Protein AF-A0A3S7UYZ1-F1 (afdb_monomer_lite)

Sequence (153 aa):
MVGEREAIRDYVSRITGGKPVCWLDERISKGDFEGRDWTLEIFDVPHQEQRALHARLWSLNRRVWQALHQSLTLVFHTPEETTRLYSWARQERPSGLLDSTKPRTSAPLPASLTGYCFRCHQERTLRSEGTGHRCVSCGNEQQTDGLWVASLQ

Foldseek 3Di:
DVVVQVVLQVVLCVLQPQFQKDQQDCLHDVDDDPQSRQEMETEQAAPVCVVVSCLLCVLVQVVCCVPPVHGRHYHYYHNVRCVVRPVVSVVRRPPPPPPPPDDDDDDDDDQWAFDADSVVSDTAIWGDDPQWTAGPPPRDTDGPPPPDPGPPD

Radius of gyration: 16.91 Å; chains: 1; bounding box: 35×48×32 Å

Structure (mmCIF, N/CA/C/O backbone):
data_AF-A0A3S7UYZ1-F1
#
_entry.id   AF-A0A3S7UYZ1-F1
#
loop_
_atom_site.group_PDB
_atom_site.id
_atom_site.type_symbol
_atom_site.label_atom_id
_atom_site.label_alt_id
_atom_site.label_comp_id
_atom_site.label_asym_id
_atom_site.label_entity_id
_atom_site.label_seq_id
_atom_site.pdbx_PDB_ins_code
_atom_sit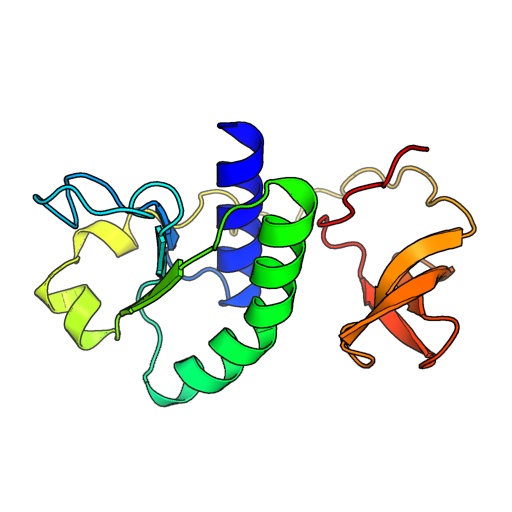e.Cartn_x
_atom_site.Cartn_y
_atom_site.Cartn_z
_atom_site.occupancy
_atom_site.B_iso_or_equiv
_atom_site.auth_seq_id
_atom_site.auth_comp_id
_atom_site.auth_asym_id
_atom_site.auth_atom_id
_atom_site.pdbx_PDB_model_num
ATOM 1 N N . MET A 1 1 ? 5.653 -9.312 -13.235 1.00 51.16 1 MET A N 1
ATOM 2 C CA . MET A 1 1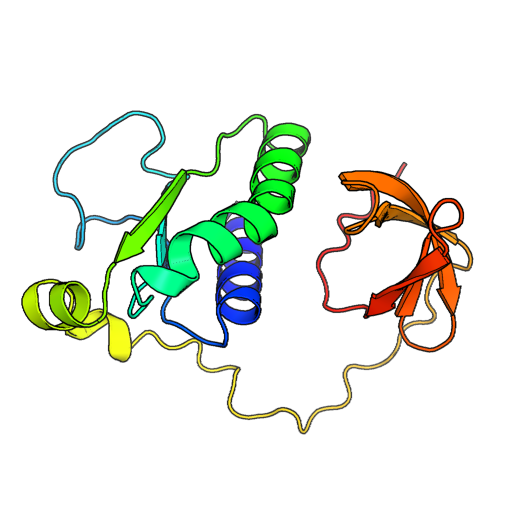 ? 5.624 -7.832 -13.201 1.00 51.16 1 MET A CA 1
ATOM 3 C C . MET A 1 1 ? 4.250 -7.250 -12.852 1.00 51.16 1 MET A C 1
ATOM 5 O O . MET A 1 1 ? 4.108 -6.804 -11.723 1.00 51.16 1 MET A O 1
ATOM 9 N N . VAL A 1 2 ? 3.218 -7.274 -13.718 1.00 57.09 2 VAL A N 1
ATOM 10 C CA . VAL A 1 2 ? 1.884 -6.704 -13.365 1.00 57.09 2 VAL A CA 1
ATOM 11 C C . VAL A 1 2 ? 1.213 -7.466 -12.211 1.00 57.09 2 VAL A C 1
ATOM 13 O O . VAL A 1 2 ? 0.754 -6.854 -11.254 1.00 57.09 2 VAL A O 1
ATOM 16 N N . GLY A 1 3 ? 1.240 -8.804 -12.234 1.00 68.94 3 GLY A N 1
ATOM 17 C CA . GLY A 1 3 ? 0.611 -9.622 -11.186 1.00 68.94 3 GLY A CA 1
ATOM 18 C C . GLY A 1 3 ? 1.233 -9.472 -9.790 1.00 68.94 3 GLY A C 1
ATOM 19 O O . GLY A 1 3 ? 0.522 -9.530 -8.793 1.00 68.94 3 GLY A O 1
ATOM 20 N N . GLU A 1 4 ? 2.543 -9.230 -9.699 1.00 73.81 4 GLU A N 1
ATOM 21 C CA . GLU A 1 4 ? 3.233 -9.034 -8.413 1.00 73.81 4 GLU A CA 1
ATOM 22 C C . GLU A 1 4 ? 2.895 -7.674 -7.805 1.00 73.81 4 GLU A C 1
ATOM 24 O O . GLU A 1 4 ? 2.635 -7.576 -6.608 1.00 73.81 4 GLU A O 1
ATOM 29 N N . ARG A 1 5 ? 2.847 -6.630 -8.641 1.00 81.00 5 ARG A N 1
ATOM 30 C CA . ARG A 1 5 ? 2.463 -5.279 -8.222 1.00 81.00 5 ARG A CA 1
ATOM 31 C C . ARG A 1 5 ? 1.013 -5.231 -7.742 1.00 81.00 5 ARG A C 1
ATOM 33 O O . ARG A 1 5 ? 0.729 -4.627 -6.710 1.00 81.00 5 ARG A O 1
ATOM 40 N N . GLU A 1 6 ? 0.105 -5.913 -8.431 1.00 82.12 6 GLU A N 1
ATOM 41 C CA . GLU A 1 6 ? -1.285 -6.052 -7.982 1.00 82.12 6 GLU A CA 1
ATOM 42 C C . GLU A 1 6 ? -1.373 -6.822 -6.652 1.00 82.12 6 GLU A C 1
ATOM 44 O O . GLU A 1 6 ? -2.016 -6.357 -5.714 1.00 82.12 6 GLU A O 1
ATOM 49 N N . ALA A 1 7 ? -0.637 -7.931 -6.504 1.00 80.88 7 ALA A N 1
ATOM 50 C CA . ALA A 1 7 ? -0.608 -8.697 -5.254 1.00 80.88 7 ALA A CA 1
ATOM 51 C C . ALA A 1 7 ? -0.057 -7.887 -4.063 1.00 80.88 7 ALA A C 1
ATOM 53 O O . ALA A 1 7 ? -0.577 -7.983 -2.946 1.00 80.88 7 ALA A O 1
ATOM 54 N N . ILE A 1 8 ? 0.977 -7.070 -4.294 1.00 86.19 8 ILE A N 1
ATOM 55 C CA . ILE A 1 8 ? 1.528 -6.146 -3.295 1.00 86.19 8 ILE A CA 1
ATOM 56 C C . ILE A 1 8 ? 0.481 -5.096 -2.909 1.00 86.19 8 ILE A C 1
ATOM 58 O O . ILE A 1 8 ? 0.242 -4.903 -1.715 1.00 86.19 8 ILE A O 1
ATOM 62 N N . ARG A 1 9 ? -0.181 -4.464 -3.888 1.00 88.50 9 ARG A N 1
ATOM 63 C CA . ARG A 1 9 ? -1.241 -3.472 -3.640 1.00 88.50 9 ARG A CA 1
ATOM 64 C C . ARG A 1 9 ? -2.370 -4.066 -2.800 1.00 88.50 9 ARG A C 1
ATOM 66 O O . ARG A 1 9 ? -2.751 -3.485 -1.784 1.00 88.50 9 ARG A O 1
ATOM 73 N N . ASP A 1 10 ? -2.862 -5.242 -3.179 1.00 84.38 10 ASP A N 1
ATOM 74 C CA . ASP A 1 10 ? -3.969 -5.916 -2.496 1.00 84.38 10 ASP A CA 1
ATOM 75 C C . ASP A 1 10 ? -3.592 -6.344 -1.072 1.00 84.38 10 ASP A C 1
ATOM 77 O O . ASP A 1 10 ? -4.407 -6.282 -0.148 1.00 84.38 10 ASP A O 1
ATOM 81 N N . TYR A 1 11 ? -2.345 -6.764 -0.850 1.00 84.00 11 TYR A N 1
ATOM 82 C CA . TYR A 1 11 ? -1.858 -7.028 0.500 1.00 84.00 11 TYR A CA 1
ATOM 83 C C . TYR A 1 11 ? -1.793 -5.754 1.344 1.00 84.00 11 TYR A C 1
ATOM 85 O O . TYR A 1 11 ? -2.302 -5.745 2.466 1.00 84.00 11 TYR A O 1
ATOM 93 N N . VAL A 1 12 ? -1.214 -4.675 0.813 1.00 89.06 12 VAL A N 1
ATOM 94 C CA . VAL A 1 12 ? -1.117 -3.403 1.539 1.00 89.06 12 VAL A CA 1
ATOM 95 C C . VAL A 1 12 ? -2.505 -2.875 1.882 1.00 89.06 12 VAL A C 1
ATOM 97 O O . VAL A 1 12 ? -2.729 -2.531 3.040 1.00 89.06 12 VAL A O 1
ATOM 100 N N . SER A 1 13 ? -3.452 -2.901 0.939 1.00 87.69 13 SER A N 1
ATOM 101 C CA . SER A 1 13 ? -4.832 -2.474 1.195 1.00 87.69 13 SER A CA 1
ATOM 102 C C . SER A 1 13 ? -5.481 -3.283 2.324 1.00 87.69 13 SER A C 1
ATOM 104 O O . SER A 1 13 ? -6.120 -2.716 3.206 1.00 87.69 13 SER A O 1
ATOM 106 N N . ARG A 1 14 ? -5.257 -4.601 2.397 1.00 85.19 14 ARG A N 1
ATOM 107 C CA . ARG A 1 14 ? -5.768 -5.416 3.515 1.00 85.19 14 ARG A CA 1
ATOM 108 C C . ARG A 1 14 ? -5.139 -5.044 4.856 1.00 85.19 14 ARG A C 1
ATOM 110 O O . ARG A 1 14 ? -5.859 -4.901 5.842 1.00 85.19 14 ARG A O 1
ATOM 117 N N . ILE A 1 15 ? -3.823 -4.837 4.904 1.00 84.56 15 ILE A N 1
ATOM 118 C CA . ILE A 1 15 ? -3.118 -4.445 6.137 1.00 84.56 15 ILE A CA 1
ATOM 119 C C . ILE A 1 15 ? -3.578 -3.075 6.648 1.00 84.56 15 ILE A C 1
ATOM 121 O O . ILE A 1 15 ? -3.630 -2.862 7.865 1.00 84.56 15 ILE A O 1
ATOM 125 N N . THR A 1 16 ? -3.937 -2.175 5.734 1.00 85.69 16 THR A N 1
ATOM 126 C CA . THR A 1 16 ? -4.422 -0.825 6.037 1.00 85.69 16 THR A CA 1
ATOM 127 C C . THR A 1 16 ? -5.936 -0.761 6.262 1.00 85.69 16 THR A C 1
ATOM 129 O O . THR A 1 16 ? -6.459 0.321 6.518 1.00 85.69 16 THR A O 1
ATOM 132 N N . GLY A 1 17 ? -6.646 -1.896 6.232 1.00 85.50 17 GLY A N 1
ATOM 133 C CA . GLY A 1 17 ? -8.082 -1.967 6.522 1.00 85.50 17 GLY A CA 1
ATOM 134 C C . GLY A 1 17 ? -8.981 -1.567 5.349 1.00 85.50 17 GLY A C 1
ATOM 135 O O . GLY A 1 17 ? -10.028 -0.963 5.555 1.00 85.50 17 GLY A O 1
ATOM 136 N N . GLY A 1 18 ? -8.567 -1.868 4.118 1.00 87.19 18 GLY A N 1
ATOM 137 C CA . GLY A 1 18 ? -9.313 -1.560 2.896 1.00 87.19 18 GLY A CA 1
ATOM 138 C C . GLY A 1 18 ? -9.161 -0.118 2.421 1.00 87.19 18 GLY A C 1
ATOM 139 O O . GLY A 1 18 ? -9.974 0.355 1.624 1.00 87.19 18 GLY A O 1
ATOM 140 N N . LYS A 1 19 ? -8.153 0.606 2.920 1.00 90.06 19 LYS A N 1
ATOM 141 C CA . LYS A 1 19 ? -7.882 1.974 2.470 1.00 90.06 19 LYS A CA 1
ATOM 142 C C . LYS A 1 19 ? -7.486 1.982 0.990 1.00 90.06 19 LYS A C 1
ATOM 144 O O . LYS A 1 19 ? -6.965 0.969 0.505 1.00 90.06 19 LYS A O 1
ATOM 149 N N . PRO A 1 20 ? -7.731 3.092 0.269 1.00 91.94 20 PRO A N 1
ATOM 150 C CA . PRO A 1 20 ? -7.303 3.200 -1.113 1.00 91.94 20 PRO A CA 1
ATOM 151 C C . PRO A 1 20 ? -5.783 3.131 -1.200 1.00 91.94 20 PRO A C 1
ATOM 153 O O . PRO A 1 20 ? -5.072 3.745 -0.401 1.00 91.94 20 PRO A O 1
ATOM 156 N N . VAL A 1 21 ? -5.302 2.355 -2.163 1.00 92.50 21 VAL A N 1
ATOM 157 C CA . VAL A 1 21 ? -3.880 2.157 -2.419 1.00 92.50 21 VAL A CA 1
ATOM 158 C C . VAL A 1 21 ? -3.688 2.157 -3.922 1.00 92.50 21 VAL A C 1
ATOM 160 O O . VAL A 1 21 ? -4.361 1.391 -4.609 1.00 92.50 21 VAL A O 1
ATOM 163 N N . CYS A 1 22 ? -2.758 2.952 -4.432 1.00 91.50 22 CYS A N 1
ATOM 164 C CA . CYS A 1 22 ? -2.377 2.882 -5.835 1.00 91.50 22 CYS A CA 1
ATOM 165 C C . CYS A 1 22 ? -0.863 2.967 -5.995 1.00 91.50 22 CYS A C 1
ATOM 167 O O . CYS A 1 22 ? -0.133 3.431 -5.119 1.00 91.50 22 CYS A O 1
ATOM 169 N N . TRP A 1 23 ? -0.384 2.460 -7.122 1.00 91.94 23 TRP A N 1
ATOM 170 C CA . TRP A 1 23 ? 0.988 2.710 -7.521 1.00 91.94 23 TRP A CA 1
ATOM 171 C C . TRP A 1 23 ? 1.133 4.159 -7.950 1.00 91.94 23 TRP A C 1
ATOM 173 O O . TRP A 1 23 ? 0.215 4.718 -8.551 1.00 91.94 23 TRP A O 1
ATOM 183 N N . LEU A 1 24 ? 2.293 4.739 -7.664 1.00 89.12 24 LEU A N 1
ATOM 184 C CA . LEU A 1 24 ? 2.599 6.076 -8.123 1.00 89.12 24 LEU A CA 1
ATOM 185 C C . LEU A 1 24 ? 2.507 6.138 -9.652 1.00 89.12 24 LEU A C 1
ATOM 187 O O . LEU A 1 24 ? 3.154 5.366 -10.362 1.00 89.12 24 LEU A O 1
ATOM 191 N N . ASP A 1 25 ? 1.696 7.068 -10.144 1.00 85.00 25 ASP A N 1
ATOM 192 C CA . ASP A 1 25 ? 1.454 7.284 -11.564 1.00 85.00 25 ASP A CA 1
ATOM 193 C C . ASP A 1 25 ? 1.439 8.784 -11.912 1.00 85.00 25 ASP A C 1
ATOM 195 O O . ASP A 1 25 ? 1.712 9.660 -11.083 1.00 85.00 25 ASP A O 1
ATOM 199 N N . GLU A 1 26 ? 1.154 9.092 -13.178 1.00 81.62 26 GLU A N 1
ATOM 200 C CA . GLU A 1 26 ? 1.134 10.460 -13.712 1.00 81.62 26 GLU A CA 1
ATOM 201 C C . GLU A 1 26 ? 0.046 11.353 -13.102 1.00 81.62 26 GLU A C 1
ATOM 203 O O . GLU A 1 26 ? 0.145 12.581 -13.177 1.00 81.62 26 GLU A O 1
ATOM 208 N N . ARG A 1 27 ? -0.974 10.768 -12.460 1.00 79.38 27 ARG A N 1
ATOM 209 C CA . ARG A 1 27 ? -2.015 11.526 -11.752 1.00 79.38 27 ARG A CA 1
ATOM 210 C C . ARG A 1 27 ? -1.480 12.121 -10.452 1.00 79.38 27 ARG A C 1
ATOM 212 O O . ARG A 1 27 ? -2.024 13.117 -9.981 1.00 79.38 27 ARG A O 1
ATOM 219 N N . ILE A 1 28 ? -0.434 11.519 -9.881 1.00 79.62 28 ILE A N 1
ATOM 220 C CA . ILE A 1 28 ? 0.106 11.852 -8.556 1.00 79.62 28 ILE A CA 1
ATOM 221 C C . ILE A 1 28 ? 1.425 12.614 -8.676 1.00 79.62 28 ILE A C 1
ATOM 223 O O . ILE A 1 28 ? 1.604 13.639 -8.022 1.00 79.62 28 ILE A O 1
ATOM 227 N N . SER A 1 29 ? 2.337 12.164 -9.543 1.00 80.06 29 SER A N 1
ATOM 228 C CA . SER A 1 29 ? 3.608 12.851 -9.788 1.00 80.06 29 SER A CA 1
ATOM 229 C C . SER A 1 29 ? 3.855 13.063 -11.276 1.00 80.06 29 SER A C 1
ATOM 231 O O . SER A 1 29 ? 3.775 12.131 -12.077 1.00 80.06 29 SER A O 1
ATOM 233 N N . LYS A 1 30 ? 4.247 14.290 -11.636 1.00 71.81 30 LYS A N 1
ATOM 234 C CA . LYS A 1 30 ? 4.614 14.691 -13.006 1.00 71.81 30 LYS A CA 1
ATOM 235 C C . LYS A 1 30 ? 6.109 14.553 -13.322 1.00 71.81 30 LYS A C 1
ATOM 237 O O . LYS A 1 30 ? 6.501 14.832 -14.447 1.00 71.81 30 LYS A O 1
ATOM 242 N N . GLY A 1 31 ? 6.938 14.193 -12.340 1.00 67.94 31 GLY A N 1
ATOM 243 C CA . GLY A 1 31 ? 8.391 14.092 -12.502 1.00 67.94 31 GLY A CA 1
ATOM 244 C C . GLY A 1 31 ? 8.890 12.654 -12.427 1.00 67.94 31 GLY A C 1
ATOM 245 O O . GLY A 1 31 ? 8.391 11.863 -11.620 1.00 67.94 31 GLY A O 1
ATOM 246 N N . ASP A 1 32 ? 9.897 12.337 -13.233 1.00 73.56 32 ASP A N 1
ATOM 247 C CA . ASP A 1 32 ? 10.602 11.062 -13.154 1.00 73.56 32 ASP A CA 1
ATOM 248 C C . ASP A 1 32 ? 11.673 11.123 -12.071 1.00 73.56 32 ASP A C 1
ATOM 250 O O . ASP A 1 32 ? 12.482 12.051 -12.007 1.00 73.56 32 ASP A O 1
ATOM 254 N N . PHE A 1 33 ? 11.662 10.123 -11.199 1.00 77.19 33 PHE A N 1
ATOM 255 C CA . PHE A 1 33 ? 12.691 9.926 -10.193 1.00 77.19 33 PHE A CA 1
ATOM 256 C C . PHE A 1 33 ? 12.944 8.433 -10.004 1.00 77.19 33 PHE A C 1
ATOM 258 O O . PHE A 1 33 ? 12.070 7.593 -10.239 1.00 77.19 33 PHE A O 1
ATOM 265 N N . GLU A 1 34 ? 14.160 8.097 -9.587 1.00 73.88 34 GLU A N 1
ATOM 266 C CA . GLU A 1 34 ? 14.550 6.715 -9.340 1.00 73.88 34 GLU A CA 1
ATOM 267 C C . GLU A 1 34 ? 13.691 6.103 -8.222 1.00 73.88 34 GLU A C 1
ATOM 269 O O . GLU A 1 34 ? 13.545 6.679 -7.145 1.00 73.88 34 GLU A O 1
ATOM 274 N N . GLY A 1 35 ? 13.084 4.941 -8.486 1.00 80.56 35 GLY A N 1
ATOM 275 C CA . GLY A 1 35 ? 12.168 4.278 -7.549 1.00 80.56 35 GLY A CA 1
ATOM 276 C C . GLY A 1 35 ? 10.690 4.661 -7.698 1.00 80.56 35 GLY A C 1
ATOM 277 O O . GLY A 1 35 ? 9.852 4.117 -6.974 1.00 80.56 35 GLY A O 1
ATOM 278 N N . ARG A 1 36 ? 10.336 5.523 -8.665 1.00 83.44 36 ARG A N 1
ATOM 279 C CA . ARG A 1 36 ? 8.939 5.866 -8.999 1.00 83.44 36 ARG A CA 1
ATOM 280 C C . ARG A 1 36 ? 8.069 4.619 -9.200 1.00 83.44 36 ARG A C 1
ATOM 282 O O . ARG A 1 36 ? 7.007 4.508 -8.595 1.00 83.44 36 ARG A O 1
ATOM 289 N N . ASP A 1 37 ? 8.560 3.639 -9.958 1.00 85.62 37 ASP A N 1
ATOM 290 C CA . ASP A 1 37 ? 7.834 2.396 -10.259 1.00 85.62 37 ASP A CA 1
ATOM 291 C C . ASP A 1 37 ? 7.577 1.496 -9.043 1.00 85.62 37 ASP A C 1
ATOM 293 O O . ASP A 1 37 ? 6.695 0.639 -9.085 1.00 85.62 37 ASP A O 1
ATOM 297 N N . TRP A 1 38 ? 8.322 1.699 -7.957 1.00 90.12 38 TRP A N 1
ATOM 298 C CA . TRP A 1 38 ? 8.199 0.947 -6.709 1.00 90.12 38 TRP A CA 1
ATOM 299 C C . TRP A 1 38 ? 7.688 1.816 -5.560 1.00 90.12 38 TRP A C 1
ATOM 301 O O . TRP A 1 38 ? 7.867 1.479 -4.391 1.00 90.12 38 TRP A O 1
ATOM 311 N N . THR A 1 39 ? 7.010 2.917 -5.890 1.00 92.69 39 THR A N 1
ATOM 312 C CA . THR A 1 39 ? 6.343 3.782 -4.918 1.00 92.69 39 THR A CA 1
ATOM 313 C C . THR A 1 39 ? 4.850 3.477 -4.865 1.00 92.69 39 THR A C 1
ATOM 315 O O . THR A 1 39 ? 4.166 3.453 -5.889 1.00 92.69 39 THR A O 1
ATOM 318 N N . LEU A 1 40 ? 4.351 3.224 -3.658 1.00 93.88 40 LEU A N 1
ATOM 319 C CA . LEU A 1 40 ? 2.963 2.894 -3.379 1.00 93.88 40 LEU A CA 1
ATOM 320 C C . LEU A 1 40 ? 2.350 3.962 -2.470 1.00 93.88 40 LEU A C 1
ATOM 322 O O . LEU A 1 40 ? 2.838 4.224 -1.368 1.00 93.88 40 LEU A O 1
ATOM 326 N N . GLU A 1 41 ? 1.262 4.546 -2.945 1.00 94.31 41 GLU A N 1
ATOM 327 C CA . GLU A 1 41 ? 0.540 5.650 -2.330 1.00 94.31 41 GLU A CA 1
ATOM 328 C C . GLU A 1 41 ? -0.659 5.090 -1.559 1.00 94.31 41 GLU A C 1
ATOM 330 O O . GLU A 1 41 ? -1.464 4.333 -2.108 1.00 94.31 41 GLU A O 1
ATOM 335 N N . ILE A 1 42 ? -0.764 5.414 -0.271 1.00 95.12 42 ILE A N 1
ATOM 336 C CA . ILE A 1 42 ? -1.774 4.877 0.649 1.00 95.12 42 ILE A CA 1
ATOM 337 C C . ILE A 1 42 ? -2.572 6.047 1.222 1.00 95.12 42 ILE A C 1
ATOM 339 O O . ILE A 1 42 ? -2.041 6.883 1.956 1.00 95.12 42 ILE A O 1
ATOM 343 N N . PHE A 1 43 ? -3.863 6.092 0.912 1.00 94.44 43 PHE A N 1
ATOM 344 C CA . PHE A 1 43 ? -4.722 7.239 1.205 1.00 94.44 43 PHE A CA 1
ATOM 345 C C . PHE A 1 43 ? -5.584 7.043 2.451 1.00 94.44 43 PHE A C 1
ATOM 347 O O . PHE A 1 43 ? -5.771 5.926 2.938 1.00 94.44 43 PHE A O 1
ATOM 354 N N . ASP A 1 44 ? -6.152 8.144 2.949 1.00 94.00 44 ASP A N 1
ATOM 355 C CA . ASP A 1 44 ? -7.024 8.178 4.129 1.00 94.00 44 ASP A CA 1
ATOM 356 C C . ASP A 1 44 ? -6.389 7.508 5.374 1.00 94.00 44 ASP A C 1
ATOM 358 O O . ASP A 1 44 ? -7.066 6.800 6.132 1.00 94.00 44 ASP A O 1
ATOM 362 N N . VAL A 1 45 ? -5.084 7.713 5.602 1.00 94.31 45 VAL A N 1
ATOM 363 C CA . VAL A 1 45 ? -4.352 7.185 6.769 1.00 94.31 45 VAL A CA 1
ATOM 364 C C . VAL A 1 45 ? -4.139 8.286 7.810 1.00 94.31 45 VAL A C 1
ATOM 366 O O . VAL A 1 45 ? -3.279 9.151 7.617 1.00 94.31 45 VAL A O 1
ATOM 369 N N . PRO A 1 46 ? -4.868 8.266 8.943 1.00 92.69 46 PRO A N 1
ATOM 370 C CA . PRO A 1 46 ? -4.653 9.219 10.026 1.00 92.69 46 PRO A CA 1
ATOM 371 C C . PRO A 1 46 ? -3.197 9.217 10.491 1.00 92.69 46 PRO A C 1
ATOM 373 O O . PRO A 1 46 ? -2.595 8.155 10.653 1.00 92.69 46 PRO A O 1
ATOM 376 N N . HIS A 1 47 ? -2.642 10.398 10.764 1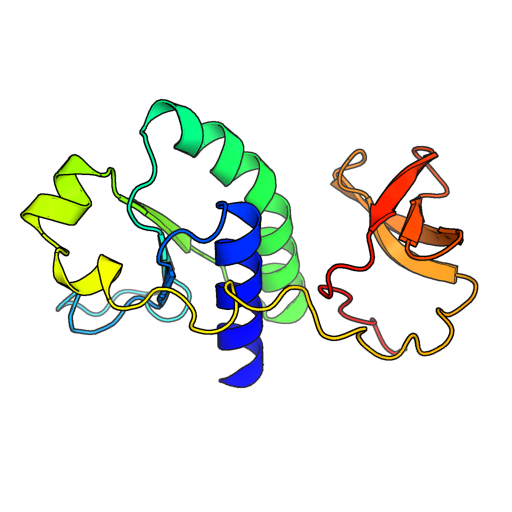.00 89.62 47 HIS A N 1
ATOM 377 C CA . HIS A 1 47 ? -1.233 10.564 11.144 1.00 89.62 47 HIS A CA 1
ATOM 378 C C . HIS A 1 47 ? -0.804 9.629 12.294 1.00 89.62 47 HIS A C 1
ATOM 380 O O . HIS A 1 47 ? 0.259 9.013 12.254 1.00 89.62 47 HIS A O 1
ATOM 386 N N . GLN A 1 48 ? -1.677 9.445 13.288 1.00 88.44 48 GLN A N 1
ATOM 387 C CA . GLN A 1 48 ? -1.452 8.557 14.435 1.00 88.44 48 GLN A CA 1
ATOM 388 C C . GLN A 1 48 ? -1.282 7.067 14.070 1.00 88.44 48 GLN A C 1
ATOM 390 O O . GLN A 1 48 ? -0.626 6.328 14.802 1.00 88.44 48 GLN A O 1
ATOM 395 N N . GLU A 1 49 ? -1.832 6.614 12.939 1.00 85.44 49 GLU A N 1
ATOM 396 C CA . GLU A 1 49 ? -1.751 5.221 12.475 1.00 85.44 49 GLU A CA 1
ATOM 397 C C . GLU A 1 49 ? -0.504 4.957 11.617 1.00 85.44 49 GLU A C 1
ATOM 399 O O . GLU A 1 49 ? -0.030 3.819 11.548 1.00 85.44 49 GLU A O 1
ATOM 404 N N . GLN A 1 50 ? 0.058 5.997 10.989 1.00 88.81 50 GLN A N 1
ATOM 405 C CA . GLN A 1 50 ? 1.113 5.868 9.975 1.00 88.81 50 GLN A CA 1
ATOM 406 C C . GLN A 1 50 ? 2.346 5.131 10.500 1.00 88.81 50 GLN A C 1
ATOM 408 O O . GLN A 1 50 ? 2.831 4.201 9.860 1.00 88.81 50 GLN A O 1
ATOM 413 N N . ARG A 1 51 ? 2.830 5.478 11.700 1.00 83.88 51 ARG A N 1
ATOM 414 C CA . ARG A 1 51 ? 4.026 4.845 12.284 1.00 83.88 51 ARG A CA 1
ATOM 415 C C . ARG A 1 51 ? 3.834 3.343 12.507 1.00 83.88 51 ARG A C 1
ATOM 417 O O . ARG A 1 51 ? 4.728 2.552 12.204 1.00 83.88 51 ARG A O 1
ATOM 424 N N . ALA A 1 52 ? 2.677 2.948 13.034 1.00 80.19 52 ALA A N 1
ATOM 425 C CA . ALA A 1 52 ? 2.364 1.546 13.290 1.00 80.19 52 ALA A CA 1
ATOM 426 C C . ALA A 1 52 ? 2.190 0.766 11.978 1.00 80.19 52 ALA A C 1
ATOM 428 O O . ALA A 1 52 ? 2.690 -0.354 11.852 1.00 80.19 52 ALA A O 1
ATOM 429 N N . LEU A 1 53 ? 1.535 1.365 10.980 1.00 86.88 53 LEU A N 1
ATOM 430 C CA . LEU A 1 53 ? 1.373 0.767 9.655 1.00 86.88 53 LEU A CA 1
ATOM 431 C C . LEU A 1 53 ? 2.710 0.621 8.926 1.00 86.88 53 LEU A C 1
ATOM 433 O O . LEU A 1 53 ? 2.991 -0.454 8.401 1.00 86.88 53 LEU A O 1
ATOM 437 N N . HIS A 1 54 ? 3.572 1.637 8.974 1.00 85.06 54 HIS A N 1
ATOM 438 C CA . HIS A 1 54 ? 4.919 1.568 8.415 1.00 85.06 54 HIS A CA 1
ATOM 439 C C . HIS A 1 54 ? 5.721 0.412 9.034 1.00 85.06 54 HIS A C 1
ATOM 441 O O . HIS A 1 54 ? 6.319 -0.388 8.318 1.00 85.06 54 HIS A O 1
ATOM 447 N N . ALA A 1 55 ? 5.675 0.257 10.362 1.00 79.38 55 ALA A N 1
ATOM 448 C CA . ALA A 1 55 ? 6.344 -0.849 11.048 1.00 79.38 55 ALA A CA 1
ATOM 449 C C . ALA A 1 55 ? 5.805 -2.227 10.617 1.00 79.38 55 ALA A C 1
ATOM 451 O O . ALA A 1 55 ? 6.586 -3.151 10.382 1.00 79.38 55 ALA A O 1
ATOM 452 N N . ARG A 1 56 ? 4.482 -2.371 10.458 1.00 80.88 56 ARG A N 1
ATOM 453 C CA . ARG A 1 56 ? 3.855 -3.617 9.973 1.00 80.88 56 ARG A CA 1
ATOM 454 C C . ARG A 1 56 ? 4.277 -3.940 8.536 1.00 80.88 56 ARG A C 1
ATOM 456 O O . ARG A 1 56 ? 4.595 -5.091 8.223 1.00 80.88 56 ARG A O 1
ATOM 463 N N . LEU A 1 57 ? 4.326 -2.922 7.680 1.00 87.50 57 LEU A N 1
ATOM 464 C CA . LEU A 1 57 ? 4.675 -3.045 6.265 1.00 87.50 57 LEU A CA 1
ATOM 465 C C . LEU A 1 57 ? 6.185 -3.145 6.010 1.00 87.50 57 LEU A C 1
ATOM 467 O O . LEU A 1 57 ? 6.589 -3.567 4.931 1.00 87.50 57 LEU A O 1
ATOM 471 N N . TRP A 1 58 ? 7.036 -2.877 7.001 1.00 83.31 58 TRP A N 1
ATOM 472 C CA . TRP A 1 58 ? 8.489 -3.034 6.869 1.00 83.31 58 TRP A CA 1
ATOM 473 C C . TRP A 1 58 ? 8.906 -4.440 6.412 1.00 83.31 58 TRP A C 1
ATOM 475 O O . TRP A 1 58 ? 9.823 -4.617 5.609 1.00 83.31 58 TRP A O 1
ATOM 485 N N . SER A 1 59 ? 8.189 -5.458 6.894 1.00 78.50 59 SER A N 1
ATOM 486 C CA . SER A 1 59 ? 8.406 -6.849 6.489 1.00 78.50 59 SER A CA 1
ATOM 487 C C . SER A 1 59 ? 8.171 -7.081 4.994 1.00 78.50 59 SER A C 1
ATOM 489 O O . SER A 1 59 ? 8.880 -7.884 4.392 1.00 78.50 59 SER A O 1
ATOM 491 N N . LEU A 1 60 ? 7.225 -6.360 4.387 1.00 84.50 60 LEU A N 1
ATOM 492 C CA . LEU A 1 60 ? 6.949 -6.421 2.955 1.00 84.50 60 LEU A CA 1
ATOM 493 C C . LEU A 1 60 ? 8.099 -5.816 2.154 1.00 84.50 60 LEU A C 1
ATOM 495 O O . LEU A 1 60 ? 8.559 -6.448 1.211 1.00 84.50 60 LEU A O 1
ATOM 499 N N . ASN A 1 61 ? 8.606 -4.651 2.569 1.00 84.06 61 ASN A N 1
ATOM 500 C CA . ASN A 1 61 ? 9.725 -3.998 1.888 1.00 84.06 61 ASN A CA 1
ATOM 501 C C . ASN A 1 61 ? 10.958 -4.919 1.829 1.00 84.06 61 ASN A C 1
ATOM 503 O O . ASN A 1 61 ? 11.517 -5.152 0.761 1.00 84.06 61 ASN A O 1
ATOM 507 N N . ARG A 1 62 ? 11.303 -5.578 2.947 1.00 81.50 62 ARG A N 1
ATOM 508 C CA . ARG A 1 62 ? 12.392 -6.573 2.964 1.00 81.50 62 ARG A CA 1
ATOM 509 C C . ARG A 1 62 ? 12.176 -7.724 1.979 1.00 81.50 62 ARG A C 1
ATOM 511 O O . ARG A 1 62 ? 13.128 -8.124 1.320 1.00 81.50 62 ARG A O 1
ATOM 518 N N . ARG A 1 63 ? 10.950 -8.246 1.873 1.00 79.38 63 ARG A N 1
ATOM 519 C CA . ARG A 1 63 ? 10.634 -9.335 0.933 1.00 79.38 63 ARG A CA 1
ATOM 520 C C . ARG A 1 63 ? 10.741 -8.880 -0.520 1.00 79.38 63 ARG A C 1
ATOM 522 O O . ARG A 1 63 ? 11.297 -9.611 -1.331 1.00 79.38 63 ARG A O 1
ATOM 529 N N . VAL A 1 64 ? 10.241 -7.683 -0.839 1.00 82.31 64 VAL A N 1
ATOM 530 C CA . VAL A 1 64 ? 10.363 -7.094 -2.183 1.00 82.31 64 VAL A CA 1
ATOM 531 C C . VAL A 1 64 ? 11.837 -6.921 -2.548 1.00 82.31 64 VAL A C 1
ATOM 533 O O . VAL A 1 64 ? 12.244 -7.341 -3.628 1.00 82.31 64 VAL A O 1
ATOM 536 N N . TRP A 1 65 ? 12.656 -6.422 -1.620 1.00 82.50 65 TRP A N 1
ATOM 537 C CA . TRP A 1 65 ? 14.098 -6.315 -1.822 1.00 82.50 65 TRP A CA 1
ATOM 538 C C . TRP A 1 65 ? 14.758 -7.674 -2.076 1.00 82.50 65 TRP A C 1
ATOM 540 O O . TRP A 1 65 ? 15.514 -7.821 -3.027 1.00 82.50 65 TRP A O 1
ATOM 550 N N . GLN A 1 66 ? 14.462 -8.692 -1.267 1.00 80.62 66 GLN A N 1
ATOM 551 C CA . GLN A 1 66 ? 15.070 -10.018 -1.427 1.00 80.62 66 GLN A CA 1
ATOM 552 C C . GLN A 1 66 ? 14.670 -10.708 -2.737 1.00 80.62 66 GLN A C 1
ATOM 554 O O . GLN A 1 66 ? 15.502 -11.363 -3.357 1.00 80.62 66 GLN A O 1
ATOM 559 N N . ALA A 1 67 ? 13.408 -10.579 -3.148 1.00 77.50 67 ALA A N 1
ATOM 560 C CA . ALA A 1 67 ? 12.901 -11.250 -4.340 1.00 77.50 67 ALA A CA 1
ATOM 561 C C . ALA A 1 67 ? 13.275 -10.512 -5.631 1.00 77.50 67 ALA A C 1
ATOM 563 O O . ALA A 1 67 ? 13.613 -11.142 -6.629 1.00 77.50 67 ALA A O 1
ATOM 564 N N . LEU A 1 68 ? 13.200 -9.180 -5.618 1.00 80.56 68 LEU A N 1
ATOM 565 C CA . LEU A 1 68 ? 13.243 -8.364 -6.833 1.00 80.56 68 LEU A CA 1
ATOM 566 C C . LEU A 1 68 ? 14.436 -7.406 -6.876 1.00 80.56 68 LEU A C 1
ATOM 568 O O . LEU A 1 68 ? 14.667 -6.796 -7.914 1.00 80.56 68 LEU A O 1
ATOM 572 N N . HIS A 1 69 ? 15.200 -7.281 -5.785 1.00 82.50 69 HIS A N 1
ATOM 573 C CA . HIS A 1 69 ? 16.262 -6.278 -5.619 1.00 82.50 69 HIS A CA 1
ATOM 574 C C . HIS A 1 69 ? 15.744 -4.845 -5.817 1.00 82.50 69 HIS A C 1
ATOM 576 O O . HIS A 1 69 ? 16.430 -3.988 -6.365 1.00 82.50 69 HIS A O 1
ATOM 582 N N . GLN A 1 70 ? 14.505 -4.598 -5.380 1.00 85.88 70 GLN A N 1
ATOM 583 C CA . GLN A 1 70 ? 13.823 -3.308 -5.487 1.00 85.88 70 GLN A CA 1
ATOM 584 C C . GLN A 1 70 ? 13.431 -2.793 -4.104 1.00 85.88 70 GLN A C 1
ATOM 586 O O . GLN A 1 70 ? 13.039 -3.569 -3.231 1.00 85.88 70 GLN A O 1
ATOM 591 N N . SER A 1 71 ? 13.531 -1.480 -3.900 1.00 86.31 71 SER A N 1
ATOM 592 C CA . SER A 1 71 ? 13.088 -0.829 -2.665 1.00 86.31 71 SER A CA 1
ATOM 593 C C . SER A 1 71 ? 11.632 -0.401 -2.805 1.00 86.31 71 SER A C 1
ATOM 595 O O . SER A 1 71 ? 11.315 0.423 -3.660 1.00 86.31 71 SER A O 1
ATOM 597 N N . LEU A 1 72 ? 10.751 -0.931 -1.953 1.00 90.31 72 LEU A N 1
ATOM 598 C CA . LEU A 1 72 ? 9.351 -0.511 -1.914 1.00 90.31 72 LEU A CA 1
ATOM 599 C C . LEU A 1 72 ? 9.221 0.770 -1.082 1.00 90.31 72 LEU A C 1
ATOM 601 O O . LEU A 1 72 ? 9.374 0.740 0.141 1.00 90.31 72 LEU A O 1
ATOM 605 N N . THR A 1 73 ? 8.892 1.880 -1.732 1.00 91.31 73 THR A N 1
ATOM 606 C CA . THR A 1 73 ? 8.603 3.153 -1.064 1.00 91.31 73 THR A CA 1
ATOM 607 C C . THR A 1 73 ? 7.117 3.223 -0.734 1.00 91.31 73 THR A C 1
ATOM 609 O O . THR A 1 73 ? 6.273 2.985 -1.594 1.00 91.31 73 THR A O 1
ATOM 612 N N . LEU A 1 74 ? 6.785 3.537 0.518 1.00 92.44 74 LEU A N 1
ATOM 613 C CA . LEU A 1 74 ? 5.407 3.673 0.988 1.00 92.44 74 LEU A CA 1
ATOM 614 C C . LEU A 1 74 ? 5.162 5.122 1.391 1.00 92.44 74 LEU A C 1
ATOM 616 O O . LEU A 1 74 ? 5.862 5.641 2.262 1.00 92.44 74 LEU A O 1
ATOM 620 N N . VAL A 1 75 ? 4.159 5.748 0.789 1.00 93.00 75 VAL A N 1
ATOM 621 C CA . VAL A 1 75 ? 3.781 7.133 1.070 1.00 93.00 75 VAL A CA 1
ATOM 622 C C . VAL A 1 75 ? 2.363 7.139 1.629 1.00 93.00 75 VAL A C 1
ATOM 624 O O . VAL A 1 75 ? 1.457 6.514 1.080 1.00 93.00 75 VAL A O 1
ATOM 627 N N . PHE A 1 76 ? 2.180 7.804 2.769 1.00 94.81 76 PHE A N 1
ATOM 628 C CA . PHE A 1 76 ? 0.895 7.893 3.455 1.00 94.81 76 PHE A CA 1
ATOM 629 C C . PHE A 1 76 ? 0.319 9.296 3.310 1.00 94.81 76 PHE A C 1
ATOM 631 O O . PHE A 1 76 ? 0.985 10.265 3.666 1.00 94.81 76 PHE A O 1
ATOM 638 N N . HIS A 1 77 ? -0.941 9.385 2.891 1.00 93.94 77 HIS A N 1
ATOM 639 C CA . HIS A 1 77 ? -1.694 10.639 2.849 1.00 93.94 77 HIS A CA 1
ATOM 640 C C . HIS A 1 77 ? -2.736 10.657 3.953 1.00 93.94 77 HIS A C 1
ATOM 642 O O . HIS A 1 77 ? -3.486 9.688 4.134 1.00 93.94 77 HIS A O 1
ATOM 648 N N . THR A 1 78 ? -2.827 11.772 4.677 1.00 94.62 78 THR A N 1
ATOM 649 C CA . THR A 1 78 ? -3.887 11.923 5.678 1.00 94.62 78 THR A CA 1
ATOM 650 C C . THR A 1 78 ? -5.260 12.061 5.008 1.00 94.62 78 THR A C 1
ATOM 652 O O . THR A 1 78 ? -5.343 12.352 3.808 1.00 94.62 78 THR A O 1
ATOM 655 N N . PRO A 1 79 ? -6.374 11.858 5.734 1.00 93.56 79 PRO A N 1
ATOM 656 C CA . PRO A 1 79 ? -7.710 12.094 5.186 1.00 93.56 79 PRO A CA 1
ATOM 657 C C . PRO A 1 79 ? -7.915 13.527 4.671 1.00 93.56 79 PRO A C 1
ATOM 659 O O . PRO A 1 79 ? -8.602 13.735 3.666 1.00 93.56 79 PRO A O 1
ATOM 662 N N . GLU A 1 80 ? -7.304 14.516 5.326 1.00 91.62 80 GLU A N 1
ATOM 663 C CA . GLU A 1 80 ? -7.358 15.925 4.930 1.00 91.62 80 GLU A CA 1
ATOM 664 C C . GLU A 1 80 ? -6.627 16.143 3.600 1.00 91.62 80 GLU A C 1
ATOM 666 O O . GLU A 1 80 ? -7.184 16.740 2.675 1.00 91.62 80 GLU A O 1
ATOM 671 N N . GLU A 1 81 ? -5.413 15.603 3.462 1.00 91.12 81 GLU A N 1
ATOM 672 C CA . GLU A 1 81 ? -4.632 15.686 2.223 1.00 91.12 81 GLU A CA 1
ATOM 673 C C . GLU A 1 81 ? -5.276 14.904 1.083 1.00 91.12 81 GLU A C 1
ATOM 675 O O . GLU A 1 81 ? -5.376 15.415 -0.033 1.00 91.12 81 GLU A O 1
ATOM 680 N N . THR A 1 82 ? -5.797 13.712 1.380 1.00 91.50 82 THR A N 1
ATOM 681 C CA . THR A 1 82 ? -6.557 12.895 0.427 1.00 91.50 82 THR A CA 1
ATOM 682 C C . THR A 1 82 ? -7.754 13.681 -0.098 1.00 91.50 82 THR A C 1
ATOM 684 O O . THR A 1 82 ? -7.974 13.745 -1.302 1.00 91.50 82 THR A O 1
ATOM 687 N N . THR A 1 83 ? -8.498 14.358 0.779 1.00 91.38 83 THR A N 1
ATOM 688 C CA . THR A 1 83 ? -9.647 15.179 0.370 1.00 91.38 83 THR A CA 1
ATOM 689 C C . THR A 1 83 ? -9.218 16.370 -0.489 1.00 91.38 83 THR A C 1
ATOM 691 O O . THR A 1 83 ? -9.881 16.684 -1.476 1.00 91.38 83 THR A O 1
ATOM 694 N N . ARG A 1 84 ? -8.110 17.027 -0.127 1.00 90.62 84 ARG A N 1
ATOM 695 C CA . ARG A 1 84 ? -7.633 18.244 -0.795 1.00 90.62 84 ARG A CA 1
ATOM 696 C C . ARG A 1 84 ? -7.018 17.979 -2.170 1.00 90.62 84 ARG A C 1
ATOM 698 O O . ARG A 1 84 ? -7.222 18.780 -3.076 1.00 90.62 84 ARG A O 1
ATOM 705 N N . LEU A 1 85 ? -6.234 16.911 -2.307 1.00 87.38 85 LEU A N 1
ATOM 706 C CA . LEU A 1 85 ? -5.366 16.674 -3.468 1.00 87.38 85 LEU A CA 1
ATOM 707 C C . LEU A 1 85 ? -5.749 15.424 -4.271 1.00 87.38 85 LEU A C 1
ATOM 709 O O . LEU A 1 85 ? -5.492 15.368 -5.471 1.00 87.38 85 LEU A O 1
ATOM 713 N N . TYR A 1 86 ? -6.389 14.442 -3.633 1.00 88.56 86 TYR A N 1
ATOM 714 C CA . TYR A 1 86 ? -6.607 13.105 -4.191 1.00 88.56 86 TYR A CA 1
ATOM 715 C C . TYR A 1 86 ? -8.054 12.634 -4.010 1.00 88.56 86 TYR A C 1
ATOM 717 O O . TYR A 1 86 ? -8.313 11.480 -3.678 1.00 88.56 86 TYR A O 1
ATOM 725 N N . SER A 1 87 ? -9.030 13.521 -4.223 1.00 85.75 87 SER A N 1
ATOM 726 C CA . SER A 1 87 ? -10.455 13.210 -4.023 1.00 85.75 87 SER A CA 1
ATOM 727 C C . SER A 1 87 ? -10.940 12.013 -4.859 1.00 85.75 87 SER A C 1
ATOM 729 O O . SER A 1 87 ? -11.851 11.292 -4.447 1.00 85.75 87 SER A O 1
ATOM 731 N N . TRP A 1 88 ? -10.285 11.754 -5.995 1.00 85.56 88 TRP A N 1
ATOM 732 C CA . TRP A 1 88 ? -10.503 10.589 -6.852 1.00 85.56 88 TRP A CA 1
ATOM 733 C C . TRP A 1 88 ? -10.099 9.259 -6.192 1.00 85.56 88 TRP A C 1
ATOM 735 O O . TRP A 1 88 ? -10.707 8.234 -6.490 1.00 85.56 88 TRP A O 1
ATOM 745 N N . ALA A 1 89 ? -9.143 9.251 -5.257 1.00 85.12 89 ALA A N 1
ATOM 746 C CA . ALA A 1 89 ? -8.591 8.023 -4.677 1.00 85.12 89 ALA A CA 1
ATOM 747 C C . ALA A 1 89 ? -9.650 7.188 -3.941 1.00 85.12 89 ALA A C 1
ATOM 749 O O . ALA A 1 89 ? -9.592 5.962 -3.932 1.00 85.12 89 ALA A O 1
ATOM 750 N N . ARG A 1 90 ? -10.688 7.821 -3.381 1.00 80.62 90 ARG A N 1
ATOM 751 C CA . ARG A 1 90 ? -11.788 7.115 -2.696 1.00 80.62 90 ARG A CA 1
ATOM 752 C C . ARG A 1 90 ? -12.651 6.260 -3.625 1.00 80.62 90 ARG A C 1
ATOM 754 O O . ARG A 1 90 ? -13.358 5.379 -3.139 1.00 80.62 90 ARG A O 1
ATOM 761 N N . GLN A 1 91 ? -12.594 6.514 -4.929 1.00 77.00 91 GLN A N 1
ATOM 762 C CA . GLN A 1 91 ? -13.294 5.733 -5.947 1.00 77.00 91 GLN A CA 1
ATOM 763 C C . GLN A 1 91 ? -12.505 4.472 -6.331 1.00 77.00 91 GLN A C 1
ATOM 765 O O . GLN A 1 91 ? -13.099 3.507 -6.797 1.00 77.00 91 GLN A O 1
ATOM 770 N N . GLU A 1 92 ? -11.196 4.435 -6.054 1.00 65.88 92 GLU A N 1
ATOM 771 C CA . GLU A 1 92 ? -10.308 3.298 -6.344 1.00 65.88 92 GLU A CA 1
ATOM 772 C C . GLU A 1 92 ? -10.250 2.263 -5.215 1.00 65.88 92 GLU A C 1
ATOM 774 O O . GLU A 1 92 ? -9.279 1.518 -5.074 1.00 65.88 92 GLU A O 1
ATOM 779 N N . ARG A 1 93 ? -11.292 2.184 -4.380 1.00 59.91 93 ARG A N 1
ATOM 780 C CA . ARG A 1 93 ? -11.372 1.094 -3.404 1.00 59.91 93 ARG A CA 1
ATOM 781 C C . ARG A 1 93 ? -11.327 -0.239 -4.153 1.00 59.91 93 ARG A C 1
ATOM 783 O O . ARG A 1 93 ? -12.110 -0.412 -5.089 1.00 59.91 93 ARG A O 1
ATOM 790 N N . PRO A 1 94 ? -10.461 -1.186 -3.750 1.00 53.78 94 PRO A N 1
ATOM 791 C CA . PRO A 1 94 ? -10.414 -2.482 -4.399 1.00 53.78 94 PRO A CA 1
ATOM 792 C C . PRO A 1 94 ? -11.804 -3.109 -4.326 1.00 53.78 94 PRO A C 1
ATOM 794 O O . PRO A 1 94 ? -12.369 -3.306 -3.247 1.00 53.78 94 PRO A O 1
ATOM 797 N N . SER A 1 95 ? -12.355 -3.426 -5.493 1.00 44.97 95 SER A N 1
ATOM 798 C CA . SER A 1 95 ? -13.708 -3.951 -5.705 1.00 44.97 95 SER A CA 1
ATOM 799 C C . SER A 1 95 ? -13.942 -5.346 -5.097 1.00 44.97 95 SER A C 1
ATOM 801 O O . SER A 1 95 ? -14.995 -5.940 -5.295 1.00 44.97 95 SER A O 1
ATOM 803 N N . GLY A 1 96 ? -12.988 -5.865 -4.317 1.00 44.28 96 GLY A N 1
ATOM 804 C CA . GLY A 1 96 ? -13.026 -7.183 -3.688 1.00 44.28 96 GLY A CA 1
ATOM 805 C C . GLY A 1 96 ? -13.272 -7.205 -2.176 1.00 44.28 96 GLY A C 1
ATOM 806 O O . GLY A 1 96 ? -13.323 -8.296 -1.618 1.00 44.28 96 GLY A O 1
ATOM 807 N N . LEU A 1 97 ? -13.430 -6.064 -1.488 1.00 44.12 97 LEU A N 1
ATOM 808 C CA . LEU A 1 97 ? -13.664 -6.061 -0.029 1.00 44.12 97 LEU A CA 1
ATOM 809 C C . LEU A 1 97 ? -15.151 -6.075 0.384 1.00 44.12 97 LEU A C 1
ATOM 811 O O . LEU A 1 97 ? -15.472 -5.751 1.525 1.00 44.12 97 LEU A O 1
ATOM 815 N N . LEU A 1 98 ? -16.059 -6.428 -0.531 1.00 39.28 98 LEU A N 1
ATOM 816 C CA . LEU A 1 98 ? -17.500 -6.533 -0.258 1.00 39.28 98 LEU A CA 1
ATOM 817 C C . LEU A 1 98 ? -18.062 -7.955 -0.357 1.00 39.28 98 LEU A C 1
ATOM 819 O O . LEU A 1 98 ? -19.275 -8.114 -0.298 1.00 39.28 98 LEU A O 1
ATOM 823 N N . ASP A 1 99 ? -17.230 -8.995 -0.443 1.00 35.84 99 ASP A N 1
ATOM 824 C CA . ASP A 1 99 ? -17.762 -10.360 -0.482 1.00 35.84 99 ASP A CA 1
ATOM 825 C C . ASP A 1 99 ? -16.856 -11.369 0.241 1.00 35.84 99 ASP A C 1
ATOM 827 O O . ASP A 1 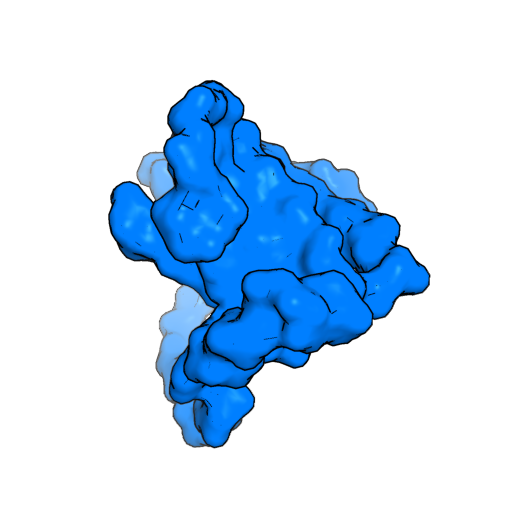99 ? -16.174 -12.204 -0.353 1.00 35.84 99 ASP A O 1
ATOM 831 N N . SER A 1 100 ? -16.878 -11.317 1.575 1.00 40.66 100 SER A N 1
ATOM 832 C CA . SER A 1 100 ? -16.302 -12.347 2.459 1.00 40.66 100 SER A CA 1
ATOM 833 C C . SER A 1 100 ? -17.092 -13.671 2.438 1.00 40.66 100 SER A C 1
ATOM 835 O O . SER A 1 100 ? -16.962 -14.480 3.354 1.00 40.66 100 SER A O 1
ATOM 837 N N . THR A 1 101 ? -17.910 -13.915 1.411 1.00 34.75 101 THR A N 1
ATOM 838 C CA . THR A 1 101 ? -18.870 -15.030 1.359 1.00 34.75 101 THR A CA 1
ATOM 839 C C . THR A 1 101 ? -18.493 -16.155 0.394 1.00 34.75 101 THR A C 1
ATOM 841 O O . THR A 1 101 ? -19.243 -17.122 0.270 1.00 34.75 101 THR A O 1
ATOM 844 N N . LYS A 1 102 ? -17.321 -16.113 -0.258 1.00 30.83 102 LYS A N 1
ATOM 845 C CA . LYS A 1 102 ? -16.812 -17.275 -1.010 1.00 30.83 102 LYS A CA 1
ATOM 846 C C . LYS A 1 102 ? -15.781 -18.060 -0.191 1.00 30.83 102 LYS A C 1
ATOM 848 O O . LYS A 1 102 ? -14.698 -17.530 0.061 1.00 30.83 102 LYS A O 1
ATOM 853 N N . PRO A 1 103 ? -16.047 -19.330 0.178 1.00 34.44 103 PRO A N 1
ATOM 854 C CA . PRO A 1 103 ? -15.011 -20.191 0.726 1.00 34.44 103 PRO A CA 1
ATOM 855 C C . PRO A 1 103 ? -13.962 -20.419 -0.363 1.00 34.44 103 PRO A C 1
ATOM 857 O O . PRO A 1 103 ? -14.216 -21.053 -1.387 1.00 34.44 103 PRO A O 1
ATOM 860 N N . ARG A 1 104 ? -12.775 -19.846 -0.163 1.00 45.72 104 ARG A N 1
ATOM 861 C CA . ARG A 1 104 ? -11.600 -20.123 -0.988 1.00 45.72 104 ARG A CA 1
ATOM 862 C C . ARG A 1 104 ? -11.231 -21.584 -0.742 1.00 45.72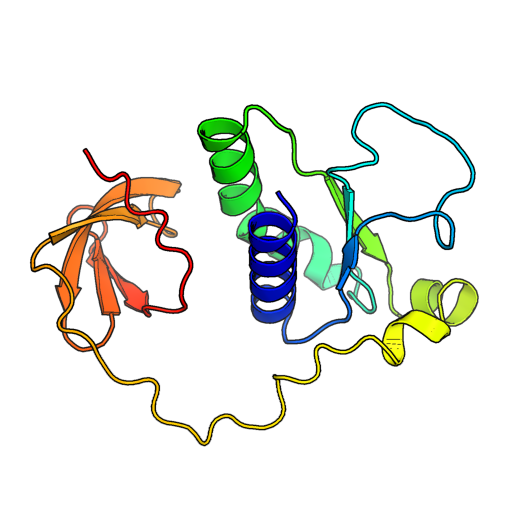 104 ARG A C 1
ATOM 864 O O . ARG A 1 104 ? -10.932 -21.953 0.390 1.00 45.72 104 ARG A O 1
ATOM 871 N N . THR A 1 105 ? -11.313 -22.410 -1.779 1.00 38.69 105 THR A N 1
ATOM 872 C CA . THR A 1 105 ? -11.065 -23.852 -1.720 1.00 38.69 105 THR A CA 1
ATOM 873 C C . THR A 1 105 ? -9.715 -24.118 -1.053 1.00 38.69 105 THR A C 1
ATOM 875 O O . THR A 1 105 ? -8.668 -23.721 -1.566 1.00 38.69 105 THR A O 1
ATOM 878 N N . SER A 1 106 ? -9.746 -24.747 0.121 1.00 45.44 106 SER A N 1
ATOM 879 C CA . SER A 1 106 ? -8.570 -25.116 0.900 1.00 45.44 106 SER A CA 1
ATOM 880 C C . SER A 1 106 ? -7.839 -26.258 0.202 1.00 45.44 106 SER A C 1
ATOM 882 O O . SER A 1 106 ? -8.132 -27.432 0.434 1.00 45.44 106 SER A O 1
ATOM 884 N N . ALA A 1 107 ? -6.888 -25.923 -0.668 1.00 48.91 107 ALA A N 1
ATOM 885 C CA . ALA A 1 107 ? -5.827 -26.863 -0.993 1.00 48.91 107 ALA A CA 1
ATOM 886 C C . ALA A 1 107 ? -5.113 -27.246 0.323 1.00 48.91 107 ALA A C 1
ATOM 888 O O . ALA A 1 107 ? -4.877 -26.355 1.148 1.00 48.91 107 ALA A O 1
ATOM 889 N N . PRO A 1 108 ? -4.800 -28.533 0.564 1.00 50.91 108 PRO A N 1
ATOM 890 C CA . PRO A 1 108 ? -4.088 -28.941 1.767 1.00 50.91 108 PRO A CA 1
ATOM 891 C C . PRO A 1 108 ? -2.771 -28.170 1.872 1.00 50.91 108 PRO A C 1
ATOM 893 O O . PRO A 1 108 ? -1.971 -28.165 0.935 1.00 50.91 108 PRO A O 1
ATOM 896 N N . LEU A 1 109 ? -2.555 -27.501 3.004 1.00 54.75 109 LEU A N 1
ATOM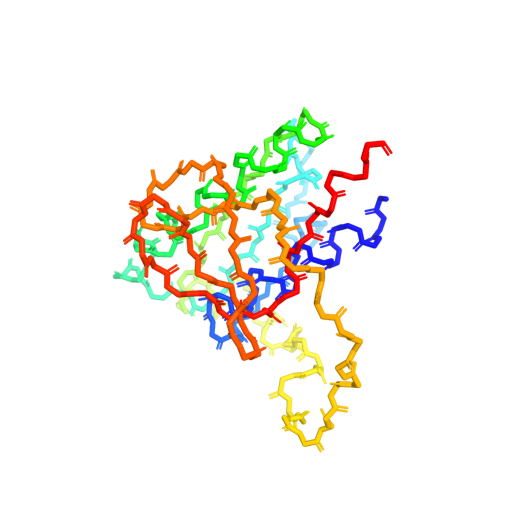 897 C CA . LEU A 1 109 ? -1.304 -26.799 3.256 1.00 54.75 109 LEU A CA 1
ATOM 898 C C . LEU A 1 109 ? -0.167 -27.827 3.387 1.00 54.75 109 LEU A C 1
ATOM 900 O O . LEU A 1 109 ? -0.359 -28.858 4.040 1.00 54.75 109 LEU A O 1
ATOM 904 N N . PRO A 1 110 ? 1.025 -27.571 2.820 1.00 58.50 110 PRO A N 1
ATOM 905 C CA . PRO A 1 110 ? 2.184 -28.424 3.061 1.00 58.50 110 PRO A CA 1
ATOM 906 C C . PRO A 1 110 ? 2.469 -28.491 4.568 1.00 58.50 110 PRO A C 1
ATOM 908 O O . PRO A 1 110 ? 2.337 -27.490 5.270 1.00 58.50 110 PRO A O 1
ATOM 911 N N . ALA A 1 111 ? 2.847 -29.663 5.088 1.00 59.38 111 ALA A N 1
ATOM 912 C CA . ALA A 1 111 ? 2.998 -29.894 6.534 1.00 59.38 111 ALA A CA 1
ATOM 913 C C . ALA A 1 111 ? 3.971 -28.908 7.215 1.00 59.38 111 ALA A C 1
ATOM 915 O O . ALA A 1 111 ? 3.797 -28.535 8.379 1.00 59.38 111 ALA A O 1
ATOM 916 N N . SER A 1 112 ? 4.969 -28.444 6.466 1.00 63.00 112 SER A N 1
ATOM 917 C CA . SER A 1 112 ? 5.892 -27.391 6.866 1.00 63.00 112 SER A CA 1
ATOM 918 C C . SER A 1 112 ? 6.301 -26.557 5.663 1.00 63.00 112 SER A C 1
ATOM 920 O O . SER A 1 112 ? 6.537 -27.110 4.589 1.00 63.00 112 SER A O 1
ATOM 922 N N . LEU A 1 113 ? 6.457 -25.252 5.862 1.00 68.94 113 LEU A N 1
ATOM 923 C CA . LEU A 1 113 ? 7.010 -24.343 4.861 1.00 68.94 113 LEU A CA 1
ATOM 924 C C . LEU A 1 113 ? 7.926 -23.312 5.512 1.00 68.94 113 LEU A C 1
ATOM 926 O O . LEU A 1 113 ? 7.761 -22.967 6.684 1.00 68.94 113 LEU A O 1
ATOM 930 N N . THR A 1 114 ? 8.900 -22.819 4.756 1.00 62.28 114 THR A N 1
ATOM 931 C CA . THR A 1 114 ? 9.711 -21.675 5.179 1.00 62.28 114 THR A CA 1
ATOM 932 C C . THR A 1 114 ? 8.921 -20.401 4.900 1.00 62.28 114 THR A C 1
ATOM 934 O O . THR A 1 114 ? 8.488 -20.164 3.777 1.00 62.28 114 THR A O 1
ATOM 937 N N . GLY A 1 115 ? 8.691 -19.599 5.938 1.00 65.56 115 GLY A N 1
ATOM 938 C CA . GLY A 1 115 ? 7.900 -18.375 5.875 1.00 65.56 115 GLY A CA 1
ATOM 939 C C . GLY A 1 115 ? 8.291 -17.394 6.981 1.00 65.56 115 GLY A C 1
ATOM 940 O O . GLY A 1 115 ? 9.050 -17.707 7.890 1.00 65.56 115 GLY A O 1
ATOM 941 N N . TYR A 1 116 ? 7.816 -16.159 6.923 1.00 61.69 116 TYR A N 1
ATOM 942 C CA . TYR A 1 116 ? 8.283 -15.102 7.828 1.00 61.69 116 TYR A CA 1
ATOM 943 C C . TYR A 1 116 ? 7.452 -15.019 9.128 1.00 61.69 116 TYR A C 1
ATOM 945 O O . TYR A 1 116 ? 6.256 -14.740 9.079 1.00 61.69 116 TYR A O 1
ATOM 953 N N . CYS A 1 117 ? 8.064 -15.171 10.317 1.00 64.50 117 CYS A N 1
ATOM 954 C CA . CYS A 1 117 ? 7.368 -14.922 11.600 1.00 64.50 117 CYS A CA 1
ATOM 955 C C . CYS A 1 117 ? 7.260 -13.403 11.865 1.00 64.50 117 CYS A C 1
ATOM 957 O O . CYS A 1 117 ? 8.269 -12.779 12.178 1.00 64.50 117 CYS A O 1
ATOM 959 N N . PHE A 1 118 ? 6.052 -12.814 11.839 1.00 55.22 118 PHE A N 1
ATOM 960 C CA . PHE A 1 118 ? 5.769 -11.414 12.207 1.00 55.22 118 PHE A CA 1
ATOM 961 C C . PHE A 1 118 ? 6.207 -11.053 13.628 1.00 55.22 118 PHE A C 1
ATOM 963 O O . PHE A 1 118 ? 6.508 -9.897 13.887 1.00 55.22 118 PHE A O 1
ATOM 970 N N . ARG A 1 119 ? 6.282 -12.033 14.535 1.00 59.91 119 ARG A N 1
ATOM 971 C CA . ARG A 1 119 ? 6.789 -11.832 15.898 1.00 59.91 119 ARG A CA 1
ATOM 972 C C . ARG A 1 119 ? 8.320 -11.898 15.994 1.00 59.91 119 ARG A C 1
ATOM 974 O O . ARG A 1 119 ? 8.901 -11.208 16.817 1.00 59.91 119 ARG A O 1
ATOM 981 N N . CYS A 1 120 ? 8.985 -12.704 15.162 1.00 58.41 120 CYS A N 1
ATOM 982 C CA . CYS A 1 120 ? 10.454 -12.814 15.124 1.00 58.41 120 CYS A CA 1
ATOM 983 C C . CYS A 1 120 ? 11.109 -11.806 14.183 1.00 58.41 120 CYS A C 1
ATOM 985 O O . CYS A 1 120 ? 12.320 -11.622 14.241 1.00 58.41 120 CYS A O 1
ATOM 987 N N . HIS A 1 121 ? 10.346 -11.263 13.240 1.00 57.56 121 HIS A N 1
ATOM 988 C CA . HIS A 1 121 ? 10.837 -10.500 12.101 1.00 57.56 121 HIS A CA 1
ATOM 989 C C . HIS A 1 121 ? 11.905 -11.218 11.243 1.00 57.56 121 HIS A C 1
ATOM 991 O O . HIS A 1 121 ? 12.790 -10.580 10.661 1.00 57.56 121 HIS A O 1
ATOM 997 N N . GLN A 1 122 ? 11.822 -12.550 11.144 1.00 62.59 122 GLN A N 1
ATOM 998 C CA . GLN A 1 122 ? 12.781 -13.408 10.434 1.00 62.59 122 GLN A CA 1
ATOM 999 C C . GLN A 1 122 ? 12.069 -14.526 9.663 1.00 62.59 122 GLN A C 1
ATOM 1001 O O . GLN A 1 122 ? 10.970 -14.940 10.043 1.00 62.59 122 GLN A O 1
ATOM 1006 N N . GLU A 1 123 ? 12.721 -15.039 8.618 1.00 67.69 123 GLU A N 1
ATOM 1007 C CA . GLU A 1 123 ? 12.332 -16.293 7.968 1.00 67.69 123 GLU A CA 1
ATOM 1008 C C . GLU A 1 123 ? 12.525 -17.460 8.933 1.00 67.69 123 GLU A C 1
ATOM 1010 O O . GLU A 1 123 ? 13.553 -17.588 9.601 1.00 67.69 123 GLU A O 1
ATOM 1015 N N . ARG A 1 124 ? 11.490 -18.282 9.058 1.00 74.69 124 ARG A N 1
ATOM 1016 C CA . ARG A 1 124 ? 11.411 -19.400 9.985 1.00 74.69 124 ARG A CA 1
ATOM 1017 C C . ARG A 1 124 ? 10.643 -20.538 9.340 1.00 74.69 124 ARG A C 1
ATOM 1019 O O . ARG A 1 124 ? 9.789 -20.341 8.482 1.00 74.69 124 ARG A O 1
ATOM 1026 N N . THR A 1 125 ? 10.900 -21.746 9.811 1.00 75.12 125 THR A N 1
ATOM 1027 C CA . THR A 1 125 ? 10.006 -22.862 9.533 1.00 75.12 125 THR A CA 1
ATOM 1028 C C . THR A 1 125 ? 8.677 -22.609 10.234 1.00 75.12 125 THR A C 1
ATOM 1030 O O . THR A 1 125 ? 8.638 -22.312 11.435 1.00 75.12 125 THR A O 1
ATOM 1033 N N . LEU A 1 126 ? 7.591 -22.724 9.482 1.00 71.50 126 LEU A N 1
ATOM 1034 C CA . LEU A 1 126 ? 6.234 -22.664 9.988 1.00 71.50 126 LEU A CA 1
ATOM 1035 C C . LEU A 1 126 ? 5.574 -24.033 9.798 1.00 71.50 126 LEU A C 1
ATOM 1037 O O . LEU A 1 126 ? 5.766 -24.685 8.770 1.00 71.50 126 LEU A O 1
ATOM 1041 N N . ARG A 1 127 ? 4.815 -24.477 10.798 1.00 76.38 127 ARG A N 1
ATOM 1042 C CA . ARG A 1 127 ? 4.008 -25.700 10.752 1.00 76.38 127 ARG A CA 1
ATOM 1043 C C . ARG A 1 127 ? 2.571 -25.347 10.449 1.00 76.38 127 ARG A C 1
ATOM 1045 O O . ARG A 1 127 ? 2.052 -24.389 11.011 1.00 76.38 127 ARG A O 1
ATOM 1052 N N . SER A 1 128 ? 1.942 -26.123 9.584 1.00 71.19 128 SER A N 1
ATOM 1053 C CA . SER A 1 128 ? 0.515 -25.979 9.314 1.00 71.19 128 SER A CA 1
ATOM 1054 C C . SER A 1 128 ? -0.289 -26.413 10.537 1.00 71.19 128 SER A C 1
ATOM 1056 O O . SER A 1 128 ? -0.136 -27.534 11.015 1.00 71.19 128 SER A O 1
ATOM 1058 N N . GLU A 1 129 ? -1.127 -25.516 11.046 1.00 68.00 129 GLU A N 1
ATOM 1059 C CA . GLU A 1 129 ? -2.068 -25.779 12.134 1.00 68.00 129 GLU A CA 1
ATOM 1060 C C . GLU A 1 129 ? -3.443 -25.233 11.727 1.00 68.00 129 GLU A C 1
ATOM 1062 O O . GLU A 1 129 ? -3.655 -24.023 11.636 1.00 68.00 129 GLU A O 1
ATOM 1067 N N . GLY A 1 130 ? -4.383 -26.137 11.431 1.00 70.50 130 GLY A N 1
ATOM 1068 C CA . GLY A 1 130 ? -5.717 -25.770 10.952 1.00 70.50 130 GLY A CA 1
ATOM 1069 C C . GLY A 1 130 ? -5.676 -25.008 9.621 1.00 70.50 130 GLY A C 1
ATOM 1070 O O . GLY A 1 130 ? -5.149 -25.508 8.630 1.00 70.50 130 GLY A O 1
ATOM 1071 N N . THR A 1 131 ? -6.241 -23.797 9.601 1.00 62.34 131 THR A N 1
ATOM 1072 C CA . THR A 1 131 ? -6.263 -22.881 8.442 1.00 62.34 131 THR A CA 1
ATOM 1073 C C . THR A 1 131 ? -5.123 -21.853 8.473 1.00 62.34 131 THR A C 1
ATOM 1075 O O . THR A 1 131 ? -5.234 -20.781 7.880 1.00 62.34 131 THR A O 1
ATOM 1078 N N . GLY A 1 132 ? -4.064 -22.109 9.240 1.00 67.50 132 GLY A N 1
ATOM 1079 C CA . GLY A 1 132 ? -2.960 -21.178 9.438 1.00 67.50 132 GLY A CA 1
ATOM 1080 C C . GLY A 1 132 ? -1.619 -21.882 9.598 1.00 67.50 132 GLY A C 1
ATOM 1081 O O . GLY A 1 132 ? -1.499 -23.102 9.479 1.00 67.50 132 GLY A O 1
ATOM 1082 N N . HIS A 1 133 ? -0.594 -21.086 9.883 1.00 72.38 133 HIS A N 1
ATOM 1083 C CA . HIS A 1 133 ? 0.745 -21.563 10.171 1.00 72.38 133 HIS A CA 1
ATOM 1084 C C . HIS A 1 133 ? 1.247 -21.043 11.514 1.00 72.38 133 HIS A C 1
ATOM 1086 O O . HIS A 1 133 ? 1.172 -19.851 11.811 1.00 72.38 133 HIS A O 1
ATOM 1092 N N . ARG A 1 134 ? 1.830 -21.937 12.309 1.00 77.88 134 ARG A N 1
ATOM 1093 C CA . ARG A 1 134 ? 2.514 -21.620 13.559 1.00 77.88 134 ARG A CA 1
ATOM 1094 C C . ARG A 1 134 ? 4.017 -21.604 13.335 1.00 77.88 134 ARG A C 1
ATOM 1096 O O . ARG A 1 134 ? 4.603 -22.571 12.851 1.00 77.88 134 ARG A O 1
ATOM 1103 N N . CYS A 1 135 ? 4.676 -20.522 13.724 1.00 75.88 135 CYS A N 1
ATOM 1104 C CA . CYS A 1 135 ? 6.132 -20.478 13.688 1.00 75.88 135 CYS A CA 1
ATOM 1105 C C . CYS A 1 135 ? 6.749 -21.401 14.737 1.00 75.88 135 CYS A C 1
ATOM 1107 O O . CYS A 1 135 ? 6.458 -21.284 15.927 1.00 75.88 135 CYS A O 1
ATOM 1109 N N . VAL A 1 136 ? 7.686 -22.242 14.300 1.00 80.19 136 VAL A N 1
ATOM 1110 C CA . VAL A 1 136 ? 8.366 -23.226 15.154 1.00 80.19 136 VAL A CA 1
ATOM 1111 C C . VAL A 1 136 ? 9.252 -22.564 16.219 1.00 80.19 136 VAL A C 1
ATOM 1113 O O . VAL A 1 136 ? 9.492 -23.150 17.265 1.00 80.19 136 VAL A O 1
ATOM 1116 N N . SER A 1 137 ? 9.720 -21.332 15.986 1.00 78.06 137 SER A N 1
ATOM 1117 C CA . SER A 1 137 ? 10.603 -20.621 16.923 1.00 78.06 137 SER A CA 1
ATOM 1118 C C . SER A 1 137 ? 9.857 -19.767 17.952 1.00 78.06 137 SER A C 1
ATOM 1120 O O . SER A 1 137 ? 10.211 -19.793 19.124 1.00 78.06 137 SER A O 1
ATOM 1122 N N . CYS A 1 138 ? 8.860 -18.985 17.523 1.00 74.56 138 CYS A N 1
ATOM 1123 C CA . CYS A 1 138 ? 8.155 -18.010 18.372 1.00 74.56 138 CYS A CA 1
ATOM 1124 C C . CYS A 1 138 ? 6.783 -18.506 18.860 1.00 74.56 138 CYS A C 1
ATOM 1126 O O . CYS A 1 138 ? 6.135 -17.804 19.634 1.00 74.56 138 CYS A O 1
ATOM 1128 N N . GLY A 1 139 ? 6.288 -19.637 18.340 1.00 76.50 139 GLY A N 1
ATOM 1129 C CA . GLY A 1 139 ? 4.926 -20.127 18.581 1.00 76.50 139 GLY A CA 1
ATOM 1130 C C . GLY A 1 139 ? 3.824 -19.234 18.000 1.00 76.50 139 GLY A C 1
ATOM 1131 O O . GLY A 1 139 ? 2.650 -19.480 18.240 1.00 76.50 139 GLY A O 1
ATOM 1132 N N . ASN A 1 140 ? 4.176 -18.182 17.253 1.00 72.19 140 ASN A N 1
ATOM 1133 C CA . ASN A 1 140 ? 3.204 -17.237 16.719 1.00 72.19 140 ASN A CA 1
ATOM 1134 C C . ASN A 1 140 ? 2.381 -17.882 15.604 1.00 72.19 140 ASN A C 1
ATOM 1136 O O . ASN A 1 140 ? 2.951 -18.319 14.602 1.00 72.19 140 ASN A O 1
ATOM 1140 N N . GLU A 1 141 ? 1.063 -17.856 15.754 1.00 71.94 141 GLU A N 1
ATOM 1141 C CA . GLU A 1 141 ? 0.106 -18.271 14.733 1.00 71.94 141 GLU A CA 1
ATOM 1142 C C . GLU A 1 141 ? -0.137 -17.139 13.731 1.00 71.94 141 GLU A C 1
ATOM 1144 O O . GLU A 1 141 ? -0.209 -15.961 14.087 1.00 71.94 141 GLU A O 1
ATOM 1149 N N . GLN A 1 142 ? -0.206 -17.494 12.455 1.00 65.38 142 GLN A N 1
ATOM 1150 C CA . GLN A 1 142 ? -0.491 -16.595 11.344 1.00 65.38 142 GLN A CA 1
ATOM 1151 C C . GLN A 1 142 ? -1.522 -17.256 10.448 1.00 65.38 142 GLN A C 1
ATOM 1153 O O . GLN A 1 142 ? -1.395 -18.436 10.125 1.00 65.38 142 GLN A O 1
ATOM 1158 N N . GLN A 1 143 ? -2.542 -16.513 10.041 1.00 62.94 143 GLN A N 1
ATOM 1159 C CA . GLN A 1 143 ? -3.519 -17.038 9.096 1.00 62.94 143 GLN A CA 1
ATOM 1160 C C . GLN A 1 143 ? -2.889 -17.151 7.697 1.00 62.94 143 GLN A C 1
ATOM 1162 O O . GLN A 1 143 ? -1.860 -16.546 7.397 1.00 62.94 143 GLN A O 1
ATOM 1167 N N . THR A 1 144 ? -3.453 -17.997 6.833 1.00 59.62 144 THR A N 1
ATOM 1168 C CA . THR A 1 144 ? -3.041 -18.081 5.426 1.00 59.62 144 THR A CA 1
ATOM 1169 C C . THR A 1 144 ? -3.754 -17.020 4.598 1.00 59.62 144 THR A C 1
ATOM 1171 O O . THR A 1 144 ? -4.603 -17.321 3.764 1.00 59.62 144 THR A O 1
ATOM 1174 N N . ASP A 1 145 ? -3.410 -15.756 4.795 1.00 47.59 145 ASP A N 1
ATOM 1175 C CA . ASP A 1 145 ? -3.958 -14.627 4.043 1.00 47.59 145 ASP A CA 1
ATOM 1176 C C . ASP A 1 145 ? -3.124 -14.279 2.788 1.00 47.59 145 ASP A C 1
ATOM 1178 O O . ASP A 1 145 ? -3.184 -13.179 2.244 1.00 47.59 145 ASP A O 1
ATOM 1182 N N . GLY A 1 146 ? -2.431 -15.262 2.205 1.00 42.34 146 GLY A N 1
ATOM 1183 C CA . GLY A 1 146 ? -2.095 -15.240 0.774 1.00 42.34 146 GLY A CA 1
ATOM 1184 C C . GLY A 1 146 ? -0.856 -14.445 0.349 1.00 42.34 146 GLY A C 1
ATOM 1185 O O . GLY A 1 146 ? -0.760 -14.101 -0.822 1.00 42.34 146 GLY A O 1
ATOM 1186 N N . LEU A 1 147 ? 0.103 -14.193 1.243 1.00 41.09 147 LEU A N 1
ATOM 1187 C CA . LEU A 1 147 ? 1.474 -13.817 0.860 1.00 41.09 147 LEU A CA 1
ATOM 1188 C C . LEU A 1 147 ? 2.462 -14.916 1.265 1.00 41.09 147 LEU A C 1
ATOM 1190 O O . LEU A 1 147 ? 3.349 -14.715 2.100 1.00 41.09 147 LEU A O 1
ATOM 1194 N N . TRP A 1 148 ? 2.304 -16.089 0.657 1.00 47.72 148 TRP A N 1
ATOM 1195 C CA . TRP A 1 148 ? 3.356 -17.097 0.640 1.00 47.72 148 TRP A CA 1
ATOM 1196 C C . TRP A 1 148 ? 4.039 -16.999 -0.717 1.00 47.72 148 TRP A C 1
ATOM 1198 O O . TRP A 1 148 ? 3.533 -17.517 -1.709 1.00 47.72 148 TRP A O 1
ATOM 1208 N N . VAL A 1 149 ? 5.179 -16.307 -0.769 1.00 38.50 149 VAL A N 1
ATOM 1209 C CA . VAL A 1 149 ? 6.161 -16.620 -1.806 1.00 38.50 149 VAL A CA 1
ATOM 1210 C C . VAL A 1 149 ? 6.711 -17.963 -1.364 1.00 38.50 149 VAL A C 1
ATOM 1212 O O . VAL A 1 149 ? 7.516 -18.035 -0.438 1.00 38.50 149 VAL A O 1
ATOM 1215 N N . ALA A 1 150 ? 6.169 -19.040 -1.925 1.00 35.06 150 ALA A N 1
ATOM 1216 C CA . ALA A 1 150 ? 6.869 -20.302 -1.878 1.00 35.06 150 ALA A CA 1
ATOM 1217 C C . ALA A 1 150 ? 8.230 -20.023 -2.517 1.00 35.06 150 ALA A C 1
ATOM 1219 O O . ALA A 1 150 ? 8.305 -19.765 -3.717 1.00 35.06 150 ALA A O 1
ATOM 1220 N N . SER A 1 151 ? 9.295 -20.032 -1.719 1.00 33.84 151 SER A N 1
ATOM 1221 C CA . SER A 1 151 ? 10.604 -20.365 -2.256 1.00 33.84 151 SER A CA 1
ATOM 1222 C C . SER A 1 151 ? 10.472 -21.811 -2.725 1.00 33.84 151 SER A C 1
ATOM 1224 O O . SER A 1 151 ? 10.674 -22.744 -1.949 1.00 33.84 151 SER A O 1
ATOM 1226 N N . LEU A 1 152 ? 9.973 -21.990 -3.949 1.00 28.05 152 LEU A N 1
ATOM 1227 C CA . LEU A 1 152 ? 10.093 -23.248 -4.662 1.00 28.05 152 LEU A CA 1
ATOM 1228 C C . LEU A 1 152 ? 11.596 -23.456 -4.817 1.00 28.05 152 LEU A C 1
ATOM 1230 O O . LEU A 1 152 ? 12.271 -22.643 -5.450 1.00 28.05 152 LEU A O 1
ATOM 1234 N N . GLN A 1 153 ? 12.105 -24.463 -4.110 1.00 28.91 153 GLN A N 1
ATOM 1235 C CA . GLN A 1 153 ? 13.421 -25.018 -4.393 1.00 28.91 153 GLN A CA 1
ATOM 1236 C C . GLN A 1 153 ? 13.430 -25.614 -5.798 1.00 28.91 153 GLN A C 1
ATOM 1238 O O . GLN A 1 153 ? 12.381 -26.172 -6.199 1.00 28.91 153 GLN A O 1
#

Organism: NCBI:txid2023737

pLDDT: mean 73.55, std 17.64, range [28.05, 95.12]

Secondary structure (DSSP, 8-state):
-HHHHHHHHHHHHHHTTS--EEE--TTT--S--TTGGGEEEE-S--HHHHHHHHHHHHHHHHHHHHHHS---EEEE--HHHHHHH-GGGGG---TTTT-TTS----PPPPSEEEEEETTTTEEEEEEEETTEEEETTT--EEE--S-------